Protein AF-A0A6M3ZBV2-F1 (afdb_monomer_lite)

Sequence (73 aa):
MTQIYACFLNGKLYGCGDIEYMNDLFRDYVVYCEMYGRDDCTFRITTKEKARRLVINETIYENNEALKRLEGE

pLDDT: mean 86.27, std 7.04, range [51.62, 95.25]

Secondary structure (DSSP, 8-state):
-PPPEEEEETTEEEEEE-HHHHHHHHHIIIIISGGGG-S---EEEEEHHHHHHHHHHHHHHHHHHHHHHHHT-

Organism: Bacillus subtilis (strain 168) (NCBI:txid224308)

Structure (mmCIF, N/CA/C/O backbone):
data_AF-A0A6M3ZBV2-F1
#
_entry.id   AF-A0A6M3ZBV2-F1
#
loop_
_atom_site.group_PDB
_atom_site.id
_atom_site.type_symbol
_atom_site.label_atom_id
_atom_site.label_alt_id
_atom_site.label_comp_id
_atom_site.label_asym_id
_atom_site.label_entity_id
_atom_site.label_seq_id
_atom_site.pdbx_PDB_ins_code
_atom_site.Cartn_x
_atom_site.Cartn_y
_atom_site.Cartn_z
_atom_site.occupancy
_atom_site.B_iso_or_equiv
_atom_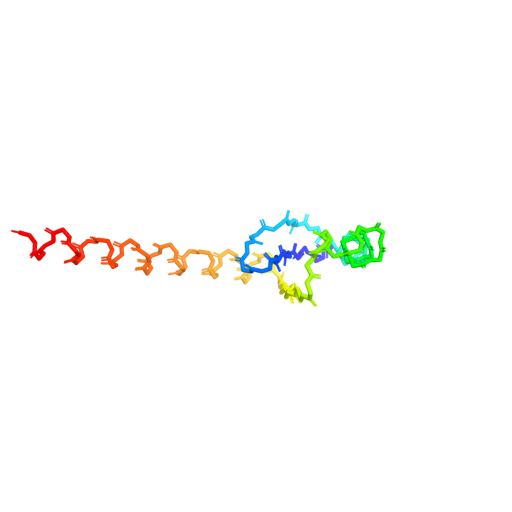site.auth_seq_id
_atom_site.auth_comp_id
_atom_site.auth_asym_id
_atom_site.auth_atom_id
_atom_site.pdbx_PDB_model_num
ATOM 1 N N . MET A 1 1 ? 16.118 15.411 -6.288 1.00 63.38 1 MET A N 1
ATOM 2 C CA . MET A 1 1 ? 15.532 14.615 -5.187 1.00 63.38 1 MET A CA 1
ATOM 3 C C . MET A 1 1 ? 14.577 13.617 -5.812 1.00 63.38 1 MET A C 1
ATOM 5 O O . MET A 1 1 ? 13.693 14.050 -6.539 1.00 63.38 1 MET A O 1
ATOM 9 N N . THR A 1 2 ? 14.779 12.320 -5.598 1.00 83.50 2 THR A N 1
ATOM 10 C CA . THR A 1 2 ? 13.877 11.289 -6.131 1.00 83.50 2 THR A CA 1
ATOM 11 C C . THR A 1 2 ? 12.550 11.342 -5.376 1.00 83.50 2 THR A C 1
ATOM 13 O O . THR A 1 2 ? 12.535 11.327 -4.144 1.00 83.50 2 THR A O 1
ATOM 16 N N . GLN A 1 3 ? 11.436 11.466 -6.100 1.00 89.50 3 GLN A N 1
ATOM 17 C CA . GLN A 1 3 ? 10.105 11.487 -5.499 1.00 89.50 3 GLN A CA 1
ATOM 18 C C . GLN A 1 3 ? 9.798 10.115 -4.897 1.00 89.50 3 GLN A C 1
ATOM 20 O O . GLN A 1 3 ? 9.817 9.110 -5.601 1.00 89.50 3 GLN A O 1
ATOM 25 N N . ILE A 1 4 ? 9.478 10.091 -3.604 1.00 95.06 4 ILE A N 1
ATOM 26 C CA . ILE A 1 4 ? 9.063 8.868 -2.914 1.00 95.06 4 ILE A CA 1
ATOM 27 C C . ILE A 1 4 ? 7.540 8.799 -2.857 1.00 95.06 4 ILE A C 1
ATOM 29 O O . ILE A 1 4 ? 6.856 9.771 -2.500 1.00 95.06 4 ILE A O 1
ATOM 33 N N . TYR A 1 5 ? 7.028 7.622 -3.174 1.00 94.69 5 TYR A N 1
ATOM 34 C CA . TYR A 1 5 ? 5.630 7.248 -3.139 1.00 94.69 5 TYR A CA 1
ATOM 35 C C . TYR A 1 5 ? 5.377 6.231 -2.026 1.00 94.69 5 TYR A C 1
ATOM 37 O O . TYR A 1 5 ? 6.294 5.590 -1.514 1.00 94.69 5 TYR A O 1
ATOM 45 N N . ALA A 1 6 ? 4.115 6.107 -1.650 1.00 94.12 6 ALA A N 1
ATOM 46 C CA . ALA A 1 6 ? 3.588 5.054 -0.805 1.00 94.12 6 ALA A CA 1
ATOM 47 C C . ALA A 1 6 ? 2.507 4.312 -1.591 1.00 94.12 6 ALA A C 1
ATOM 49 O O . ALA A 1 6 ? 1.659 4.952 -2.223 1.00 94.12 6 ALA A O 1
ATOM 50 N N . CYS A 1 7 ? 2.543 2.986 -1.537 1.00 93.19 7 CYS A N 1
ATOM 51 C CA . CYS A 1 7 ? 1.542 2.105 -2.112 1.00 93.19 7 CYS A CA 1
ATOM 52 C C . CYS A 1 7 ? 0.676 1.520 -0.999 1.00 93.19 7 CYS A C 1
ATOM 54 O O . CYS A 1 7 ? 1.190 0.952 -0.031 1.00 93.19 7 CYS A O 1
ATOM 56 N N . PHE A 1 8 ? -0.635 1.642 -1.163 1.00 91.00 8 PHE A N 1
ATOM 57 C CA . PHE A 1 8 ? -1.622 0.957 -0.351 1.00 91.00 8 PHE A CA 1
ATOM 58 C C . PHE A 1 8 ? -2.267 -0.143 -1.193 1.00 91.00 8 PHE A C 1
ATOM 60 O O . PHE A 1 8 ? -2.791 0.140 -2.273 1.00 91.00 8 PHE A O 1
ATOM 67 N N . LEU A 1 9 ? -2.245 -1.368 -0.674 1.00 89.75 9 LEU A N 1
ATOM 68 C CA . LEU A 1 9 ? -2.937 -2.527 -1.225 1.00 89.75 9 LEU A CA 1
ATOM 69 C C . LEU A 1 9 ? -4.200 -2.779 -0.413 1.00 89.75 9 LEU A C 1
ATOM 71 O O . LEU A 1 9 ? -4.125 -3.014 0.795 1.00 89.75 9 LEU A O 1
ATOM 75 N N . ASN A 1 10 ? -5.362 -2.723 -1.065 1.00 88.75 10 ASN A N 1
ATOM 76 C CA . ASN A 1 10 ? -6.666 -2.936 -0.423 1.00 88.75 10 ASN A CA 1
ATOM 77 C C . ASN A 1 10 ? -6.828 -2.094 0.860 1.00 88.75 10 ASN A C 1
ATOM 79 O O . ASN A 1 10 ? -7.248 -2.585 1.906 1.00 88.75 10 ASN A O 1
ATOM 83 N N . GLY A 1 11 ? -6.409 -0.826 0.784 1.00 85.94 11 GLY A N 1
ATOM 84 C CA . GLY A 1 11 ? -6.470 0.137 1.888 1.00 85.94 11 GLY A CA 1
ATOM 85 C C . GLY A 1 11 ? -5.329 0.047 2.909 1.00 85.94 11 GLY A C 1
ATOM 86 O O . GLY A 1 11 ? -5.166 0.969 3.698 1.00 85.94 11 GLY A O 1
ATOM 87 N N . LYS A 1 12 ? -4.489 -0.994 2.882 1.00 87.19 12 LYS A N 1
ATOM 88 C CA . LYS A 1 12 ? -3.371 -1.154 3.826 1.00 87.19 12 LYS A CA 1
ATOM 89 C C . LYS A 1 12 ? -2.059 -0.692 3.213 1.00 87.19 12 LYS A C 1
ATOM 91 O O . LYS A 1 12 ? -1.744 -1.062 2.085 1.00 87.19 12 LYS A O 1
ATOM 96 N N . LEU A 1 13 ? -1.277 0.089 3.959 1.00 88.44 13 LEU A N 1
ATOM 97 C CA . LEU A 1 13 ? 0.067 0.478 3.532 1.00 88.44 13 LEU A CA 1
ATOM 98 C C . LEU A 1 13 ? 0.915 -0.781 3.323 1.00 88.44 13 LEU A C 1
ATOM 100 O O . LEU A 1 13 ? 1.090 -1.566 4.251 1.00 88.44 13 LEU A O 1
ATOM 104 N N . TYR A 1 14 ? 1.438 -0.950 2.113 1.00 88.94 14 TYR A N 1
ATOM 105 C CA . TYR A 1 14 ? 2.216 -2.128 1.741 1.00 88.94 14 TYR A CA 1
ATOM 106 C C . TYR A 1 14 ? 3.702 -1.810 1.565 1.00 88.94 14 TYR A C 1
ATOM 108 O O . TYR A 1 14 ? 4.552 -2.544 2.055 1.00 88.94 14 TYR A O 1
ATOM 116 N N . GLY A 1 15 ? 4.034 -0.681 0.928 1.00 89.06 15 GLY A N 1
ATOM 117 C CA . GLY A 1 15 ? 5.428 -0.312 0.683 1.00 89.06 15 GLY A CA 1
ATOM 118 C C . GLY A 1 15 ? 5.622 1.158 0.327 1.00 89.06 15 GLY A C 1
ATOM 119 O O . GLY A 1 15 ? 4.673 1.861 -0.026 1.00 89.06 15 GLY A O 1
ATOM 120 N N . CYS A 1 16 ? 6.863 1.638 0.437 1.00 93.75 16 CYS A N 1
ATOM 121 C CA . CYS A 1 16 ? 7.261 2.995 0.062 1.00 93.75 16 CYS A CA 1
ATOM 122 C C . CYS A 1 16 ? 8.581 2.968 -0.711 1.00 93.75 16 CYS A C 1
ATOM 124 O O . CYS A 1 16 ? 9.538 2.347 -0.262 1.00 93.75 16 CYS A O 1
ATOM 126 N N . GLY A 1 17 ? 8.654 3.706 -1.813 1.00 94.38 17 GLY A N 1
ATOM 127 C CA . GLY A 1 17 ? 9.817 3.726 -2.697 1.00 94.38 17 GLY A CA 1
ATOM 128 C C . GLY A 1 17 ? 9.648 4.727 -3.830 1.00 94.38 17 GLY A C 1
ATOM 129 O O . GLY A 1 17 ? 8.683 5.495 -3.851 1.00 94.38 17 GLY A O 1
ATOM 130 N N . ASP A 1 18 ? 10.603 4.756 -4.746 1.00 95.25 18 ASP A N 1
ATOM 131 C CA . ASP A 1 18 ? 10.503 5.535 -5.977 1.00 95.25 18 ASP A CA 1
ATOM 132 C C . ASP A 1 18 ? 9.542 4.882 -6.987 1.00 95.25 18 ASP A C 1
ATOM 134 O O . ASP A 1 18 ? 8.849 3.910 -6.684 1.00 95.25 18 ASP A O 1
ATOM 138 N N . ILE A 1 19 ? 9.444 5.463 -8.183 1.00 92.38 19 ILE A N 1
ATOM 139 C CA . ILE A 1 19 ? 8.526 4.977 -9.216 1.00 92.38 19 ILE A CA 1
ATOM 140 C C . ILE A 1 19 ? 8.929 3.606 -9.775 1.00 92.38 19 ILE A C 1
ATOM 142 O O . ILE A 1 19 ? 8.049 2.840 -10.158 1.00 92.38 19 ILE A O 1
ATOM 146 N N . GLU A 1 20 ? 10.225 3.286 -9.800 1.00 94.50 20 GLU A N 1
ATOM 147 C CA . GLU A 1 20 ? 10.731 1.994 -10.276 1.00 94.50 20 GLU A CA 1
ATOM 148 C C . GLU A 1 20 ? 10.310 0.895 -9.302 1.00 94.50 20 GLU A C 1
ATOM 150 O O . GLU A 1 20 ? 9.656 -0.066 -9.705 1.00 94.50 20 GLU A O 1
ATOM 155 N N . TYR A 1 21 ? 10.508 1.132 -8.003 1.00 93.44 21 TYR A N 1
ATOM 156 C CA . TYR A 1 21 ? 10.022 0.247 -6.953 1.00 93.44 21 TYR A CA 1
ATOM 157 C C . TYR A 1 21 ? 8.497 0.056 -6.999 1.00 93.44 21 TYR A C 1
ATOM 159 O O . TYR A 1 21 ? 8.016 -1.059 -6.820 1.00 93.44 21 TYR A O 1
ATOM 167 N N . MET A 1 22 ? 7.710 1.112 -7.268 1.00 93.75 22 MET A N 1
ATOM 168 C CA . MET A 1 22 ? 6.250 0.968 -7.427 1.00 93.75 22 MET A CA 1
ATOM 169 C C . MET A 1 22 ? 5.878 0.045 -8.594 1.00 93.75 22 MET A C 1
ATOM 171 O O . MET A 1 22 ? 4.886 -0.679 -8.513 1.00 93.75 22 MET A O 1
ATOM 175 N N . ASN A 1 23 ? 6.652 0.088 -9.677 1.00 92.31 23 ASN A N 1
ATOM 176 C CA . ASN A 1 23 ? 6.415 -0.708 -10.875 1.00 92.31 23 ASN A CA 1
ATOM 177 C C . ASN A 1 23 ? 6.721 -2.189 -10.620 1.00 92.31 23 ASN A C 1
ATOM 179 O O . ASN A 1 23 ? 5.908 -3.058 -10.938 1.00 92.31 23 ASN A O 1
ATOM 183 N N . ASP A 1 24 ? 7.850 -2.464 -9.967 1.00 92.88 24 ASP A N 1
ATOM 184 C CA . ASP A 1 24 ? 8.235 -3.816 -9.561 1.00 92.88 24 ASP A CA 1
ATOM 185 C C . ASP A 1 24 ? 7.208 -4.416 -8.603 1.00 92.88 24 ASP A C 1
ATOM 187 O O . ASP A 1 24 ? 6.759 -5.543 -8.793 1.00 92.88 24 ASP A O 1
ATOM 191 N N . LEU A 1 25 ? 6.753 -3.625 -7.632 1.00 90.81 25 LEU A N 1
ATOM 192 C CA . LEU A 1 25 ? 5.759 -4.037 -6.648 1.00 90.81 25 LEU A CA 1
ATOM 193 C C . LEU A 1 25 ? 4.405 -4.384 -7.278 1.00 90.81 25 LEU A C 1
ATOM 195 O O . LEU A 1 25 ? 3.751 -5.342 -6.865 1.00 90.81 25 LEU A O 1
ATOM 199 N N . PHE A 1 26 ? 3.984 -3.622 -8.289 1.00 89.50 26 PHE A N 1
ATOM 200 C CA . PHE A 1 26 ? 2.781 -3.938 -9.054 1.00 89.50 26 PHE A CA 1
ATOM 201 C C . PHE A 1 26 ? 2.941 -5.247 -9.837 1.00 89.50 26 PHE A C 1
ATOM 203 O O . PHE A 1 26 ? 2.048 -6.093 -9.795 1.00 89.50 26 PHE A O 1
ATOM 210 N N . ARG A 1 27 ? 4.074 -5.437 -10.531 1.00 89.81 27 ARG A N 1
ATOM 211 C CA . ARG A 1 27 ? 4.335 -6.664 -11.303 1.00 89.81 27 ARG A CA 1
ATOM 212 C C . ARG A 1 27 ? 4.412 -7.891 -10.407 1.00 89.81 27 ARG A C 1
ATOM 214 O O . ARG A 1 27 ? 3.822 -8.907 -10.756 1.00 89.81 27 ARG A O 1
ATOM 221 N N . ASP A 1 28 ? 5.089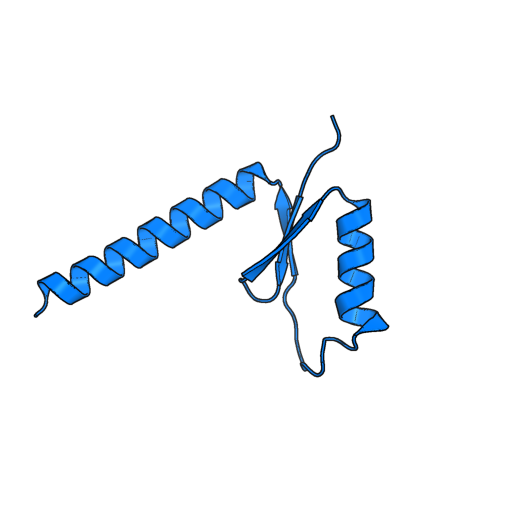 -7.787 -9.271 1.00 88.62 28 ASP A N 1
ATOM 222 C CA . ASP A 1 28 ? 5.175 -8.859 -8.282 1.00 88.62 28 ASP A CA 1
ATOM 223 C C . ASP A 1 28 ? 3.784 -9.295 -7.836 1.00 88.62 28 ASP A C 1
ATOM 225 O O . ASP A 1 28 ? 3.376 -10.428 -8.070 1.00 88.62 28 ASP A O 1
ATOM 229 N N . TYR A 1 29 ? 2.985 -8.353 -7.346 1.00 85.81 29 TYR A N 1
ATOM 230 C CA . TYR A 1 29 ? 1.682 -8.676 -6.788 1.00 85.81 29 TYR A CA 1
ATOM 231 C C . TYR A 1 29 ? 0.646 -9.140 -7.831 1.00 85.81 29 TYR A C 1
ATOM 233 O O . TYR A 1 29 ? -0.081 -10.101 -7.586 1.00 85.81 29 TYR A O 1
ATOM 241 N N . VAL A 1 30 ? 0.542 -8.473 -8.988 1.00 85.06 30 VAL A N 1
ATOM 242 C CA . VAL A 1 30 ? -0.505 -8.779 -9.986 1.00 85.06 30 VAL A CA 1
ATOM 243 C C . VAL A 1 30 ? -0.110 -9.930 -10.900 1.00 85.06 30 VAL A C 1
ATOM 245 O O . VAL A 1 30 ? -0.955 -10.755 -11.233 1.00 85.06 30 VAL A O 1
ATOM 248 N N . VAL A 1 31 ? 1.153 -9.976 -11.327 1.00 84.06 31 VAL A N 1
ATOM 249 C CA . VAL A 1 31 ? 1.601 -10.914 -12.362 1.00 84.06 31 VAL A CA 1
ATOM 250 C C . VAL A 1 31 ? 2.231 -12.145 -11.734 1.00 84.06 31 VAL A C 1
ATOM 252 O O . VAL A 1 31 ? 1.781 -13.252 -12.001 1.00 84.06 31 VAL A O 1
ATOM 255 N N . TYR A 1 32 ? 3.262 -11.971 -10.905 1.00 82.81 32 TYR A N 1
ATOM 256 C CA . TYR A 1 32 ? 4.016 -13.113 -10.378 1.00 82.81 32 TYR A CA 1
ATOM 257 C C . TYR A 1 32 ? 3.278 -13.843 -9.260 1.00 82.81 32 TYR A C 1
ATOM 259 O O . TYR A 1 32 ? 3.369 -15.062 -9.149 1.00 82.81 32 TYR A O 1
ATOM 267 N N . CYS A 1 33 ? 2.526 -13.108 -8.454 1.00 81.31 33 CYS A N 1
ATOM 268 C CA . CYS A 1 33 ? 1.790 -13.648 -7.326 1.00 81.31 33 CYS A CA 1
ATOM 269 C C . CYS A 1 33 ? 0.337 -14.009 -7.649 1.00 81.31 33 CYS A C 1
ATOM 271 O O . CYS A 1 33 ? -0.381 -14.403 -6.733 1.00 81.31 33 CYS A O 1
ATOM 273 N N . GLU A 1 34 ? -0.108 -13.842 -8.901 1.00 80.62 34 GLU A N 1
ATOM 274 C CA . GLU A 1 34 ? -1.494 -14.077 -9.341 1.00 80.62 34 GLU A CA 1
ATOM 275 C C . GLU A 1 34 ? -2.521 -13.440 -8.386 1.00 80.62 34 GLU A C 1
ATOM 277 O O . GLU A 1 34 ? -3.491 -14.064 -7.952 1.00 80.62 34 GLU A O 1
ATOM 282 N N . MET A 1 35 ? -2.250 -12.194 -7.971 1.00 82.31 35 MET A N 1
ATOM 283 C CA . MET A 1 35 ? -3.078 -11.443 -7.019 1.00 82.31 35 MET A CA 1
ATOM 284 C C . MET A 1 35 ? -3.283 -12.165 -5.667 1.00 82.31 35 MET A C 1
ATOM 286 O O . MET A 1 35 ? -4.249 -11.901 -4.951 1.00 82.31 35 MET A O 1
ATOM 290 N N . TYR A 1 36 ? -2.365 -13.070 -5.299 1.00 78.56 36 TYR A N 1
ATOM 291 C CA . TYR A 1 36 ? -2.422 -13.968 -4.141 1.00 78.56 36 TYR A CA 1
ATOM 292 C C . TYR A 1 36 ? -3.766 -14.694 -3.995 1.00 78.56 36 TYR A C 1
ATOM 294 O O . TYR A 1 36 ? -4.297 -14.819 -2.887 1.00 78.56 36 TYR A O 1
ATOM 302 N N . GLY A 1 37 ? -4.328 -15.156 -5.115 1.00 78.69 37 GLY A N 1
ATOM 303 C CA . GLY A 1 37 ? -5.595 -15.889 -5.124 1.00 78.69 37 GLY A CA 1
ATOM 304 C C . GLY A 1 37 ? -6.802 -15.026 -4.751 1.00 78.69 37 GLY A C 1
ATOM 305 O O . GLY A 1 37 ? -7.769 -15.541 -4.191 1.00 78.69 37 GLY A O 1
ATOM 306 N N . ARG A 1 38 ? -6.737 -13.714 -5.004 1.00 81.75 38 ARG A N 1
ATOM 307 C CA . ARG A 1 38 ? -7.883 -12.804 -4.903 1.00 81.75 38 ARG A CA 1
ATOM 308 C C . ARG A 1 38 ? -8.467 -12.523 -6.278 1.00 81.75 38 ARG A C 1
ATOM 310 O O . ARG A 1 38 ? -7.722 -12.341 -7.235 1.00 81.75 38 ARG A O 1
ATOM 317 N N . ASP A 1 39 ? -9.789 -12.396 -6.331 1.00 87.62 39 ASP A N 1
ATOM 318 C CA . ASP A 1 39 ? -10.512 -12.037 -7.555 1.00 87.62 39 ASP A CA 1
ATOM 319 C C . ASP A 1 39 ? -10.317 -10.559 -7.934 1.00 87.62 39 ASP A C 1
ATOM 321 O O . ASP A 1 39 ? -10.374 -10.197 -9.110 1.00 87.62 39 ASP A O 1
ATOM 325 N N . ASP A 1 40 ? -10.064 -9.694 -6.945 1.00 88.25 40 ASP A N 1
ATOM 326 C CA . ASP A 1 40 ? -9.849 -8.263 -7.129 1.00 88.25 40 ASP A CA 1
ATOM 327 C C . ASP A 1 40 ? -8.748 -7.696 -6.213 1.00 88.25 40 ASP A C 1
ATOM 329 O O . ASP A 1 40 ? -8.417 -8.216 -5.141 1.00 88.25 40 ASP A O 1
ATOM 333 N N . CYS A 1 41 ? -8.140 -6.593 -6.655 1.00 86.62 41 CYS A N 1
ATOM 334 C CA . CYS A 1 41 ? -7.212 -5.827 -5.835 1.00 86.62 41 CYS A CA 1
ATOM 335 C C . CYS A 1 41 ? -7.256 -4.337 -6.181 1.00 86.62 41 CYS A C 1
ATOM 337 O O . CYS A 1 41 ? -7.413 -3.938 -7.334 1.00 86.62 41 CYS A O 1
ATOM 339 N N . THR A 1 42 ? -7.096 -3.497 -5.160 1.00 89.38 42 THR A N 1
ATOM 340 C CA . THR A 1 42 ? -7.024 -2.043 -5.299 1.00 89.38 42 THR A CA 1
ATOM 341 C C . THR A 1 42 ? -5.626 -1.558 -4.954 1.00 89.38 42 THR A C 1
ATOM 343 O O . THR A 1 42 ? -5.180 -1.689 -3.811 1.00 89.38 42 THR A O 1
ATOM 346 N N . PHE A 1 43 ? -4.971 -0.924 -5.926 1.00 90.88 43 PHE A N 1
ATOM 347 C CA . PHE A 1 43 ? -3.723 -0.196 -5.729 1.00 90.88 43 PHE A CA 1
ATOM 348 C C . PHE A 1 43 ? -3.999 1.294 -5.589 1.00 90.88 43 PHE A C 1
ATOM 350 O O . PHE A 1 43 ? -4.557 1.929 -6.484 1.00 90.88 43 PHE A O 1
ATOM 357 N N . ARG A 1 44 ? -3.532 1.888 -4.493 1.00 91.69 44 ARG A N 1
ATOM 358 C CA . ARG A 1 44 ? -3.488 3.341 -4.338 1.00 91.69 44 ARG A CA 1
ATOM 359 C C . ARG A 1 44 ? -2.049 3.781 -4.138 1.00 91.69 44 ARG A C 1
ATOM 361 O O . ARG A 1 44 ? -1.476 3.574 -3.074 1.00 91.69 44 ARG A O 1
ATOM 368 N N . ILE A 1 45 ? -1.490 4.432 -5.152 1.00 92.00 45 ILE A N 1
ATOM 369 C CA . ILE A 1 45 ? -0.156 5.032 -5.096 1.00 92.00 45 ILE A CA 1
ATOM 370 C C . ILE A 1 45 ? -0.308 6.538 -4.898 1.00 92.00 45 ILE A C 1
ATOM 372 O O . ILE A 1 45 ? -1.097 7.204 -5.567 1.00 92.00 45 ILE A O 1
ATOM 376 N N . THR A 1 46 ? 0.428 7.094 -3.944 1.00 92.88 46 THR A N 1
ATOM 377 C CA . THR A 1 46 ? 0.408 8.529 -3.647 1.00 92.88 46 THR A CA 1
ATOM 378 C C . THR A 1 46 ? 1.780 8.991 -3.177 1.00 92.88 46 THR A C 1
ATOM 380 O O . THR A 1 46 ? 2.589 8.186 -2.730 1.00 92.88 46 THR A O 1
ATOM 383 N N . THR A 1 47 ? 2.065 10.292 -3.236 1.00 93.25 47 THR A N 1
ATOM 384 C CA . THR A 1 47 ? 3.310 10.827 -2.667 1.00 93.25 47 THR A CA 1
ATOM 385 C C . THR A 1 47 ? 3.384 10.545 -1.167 1.00 93.25 47 THR A C 1
ATOM 387 O O . THR A 1 47 ? 2.362 10.565 -0.471 1.00 93.25 47 THR A O 1
ATOM 390 N N . LYS A 1 48 ? 4.597 10.325 -0.647 1.00 87.75 48 LYS A N 1
ATOM 391 C CA . LYS A 1 48 ? 4.831 10.043 0.779 1.00 87.75 48 LYS A CA 1
ATOM 392 C C . LYS A 1 48 ? 4.223 11.106 1.700 1.00 87.75 48 LYS A C 1
ATOM 394 O O . LYS A 1 48 ? 3.685 10.780 2.751 1.00 87.75 48 LYS A O 1
ATOM 399 N N . GLU A 1 49 ? 4.267 12.376 1.312 1.00 88.12 49 GLU A N 1
ATOM 400 C CA . GLU A 1 49 ? 3.674 13.470 2.093 1.00 88.12 49 GLU A CA 1
ATOM 401 C C . GLU A 1 49 ? 2.146 13.407 2.147 1.00 88.12 49 GLU A C 1
ATOM 403 O O . GLU A 1 49 ? 1.542 13.626 3.198 1.00 88.12 49 GLU A O 1
ATOM 408 N N . LYS A 1 50 ? 1.498 13.093 1.021 1.00 88.44 50 LYS A N 1
ATOM 409 C CA . LYS A 1 50 ? 0.047 12.897 0.992 1.00 88.44 50 LYS A CA 1
ATOM 410 C C . LYS A 1 50 ? -0.344 11.625 1.750 1.00 88.44 50 LYS A C 1
ATOM 412 O O . LYS A 1 50 ? -1.336 11.660 2.465 1.00 88.44 50 LYS A O 1
ATOM 417 N N . ALA A 1 51 ? 0.463 10.564 1.684 1.00 86.19 51 ALA A N 1
ATOM 418 C CA . ALA A 1 51 ? 0.269 9.349 2.476 1.00 86.19 51 ALA A CA 1
ATOM 419 C C . ALA A 1 51 ? 0.281 9.632 3.983 1.00 86.19 51 ALA A C 1
ATOM 421 O O . ALA A 1 51 ? -0.646 9.233 4.677 1.00 86.19 51 ALA A O 1
ATOM 422 N N . ARG A 1 52 ? 1.275 10.386 4.483 1.00 83.38 52 ARG A N 1
ATOM 423 C CA . ARG A 1 52 ? 1.332 10.776 5.905 1.00 83.38 52 ARG A CA 1
ATOM 424 C C . ARG A 1 52 ? 0.060 11.496 6.348 1.00 83.38 52 ARG A C 1
ATOM 426 O O . ARG A 1 52 ? -0.483 11.164 7.392 1.00 83.38 52 ARG A O 1
ATOM 433 N N . ARG A 1 53 ? -0.426 12.449 5.546 1.00 86.38 53 ARG A N 1
ATOM 434 C CA . ARG A 1 53 ? -1.672 13.178 5.841 1.00 86.38 53 ARG A CA 1
ATOM 435 C C . ARG A 1 53 ? -2.895 12.260 5.878 1.00 86.38 53 ARG A C 1
ATOM 437 O O . ARG A 1 53 ? -3.732 12.429 6.751 1.00 86.38 53 ARG A O 1
ATOM 444 N N . LEU A 1 54 ? -2.989 11.301 4.955 1.00 83.06 54 LEU A N 1
ATOM 445 C CA . LEU A 1 54 ? -4.094 10.338 4.921 1.00 83.06 54 LEU A CA 1
ATOM 446 C C . LEU A 1 54 ? -4.110 9.460 6.174 1.00 83.06 54 LEU A C 1
ATOM 448 O O . LEU A 1 54 ? -5.132 9.413 6.845 1.00 83.06 54 LEU A O 1
ATOM 452 N N . VAL A 1 55 ? -2.967 8.863 6.525 1.00 79.75 55 VAL A N 1
ATOM 453 C CA . VAL A 1 55 ? -2.852 7.982 7.698 1.00 79.75 55 VAL A CA 1
A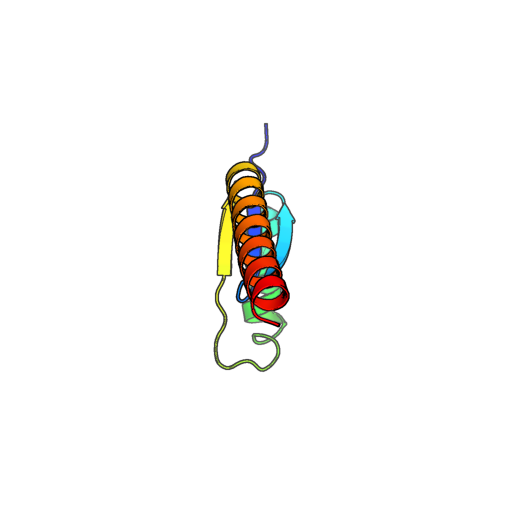TOM 454 C C . VAL A 1 55 ? -3.178 8.736 8.986 1.00 79.75 55 VAL A C 1
ATOM 456 O O . VAL A 1 55 ? -3.949 8.245 9.799 1.00 79.75 55 VAL A O 1
ATOM 459 N N . ILE A 1 56 ? -2.655 9.956 9.156 1.00 83.06 56 ILE A N 1
ATOM 460 C CA . ILE A 1 56 ? -2.958 10.784 10.334 1.00 83.06 56 ILE A CA 1
ATOM 461 C C . ILE A 1 56 ? -4.462 11.060 10.437 1.00 83.06 56 ILE A 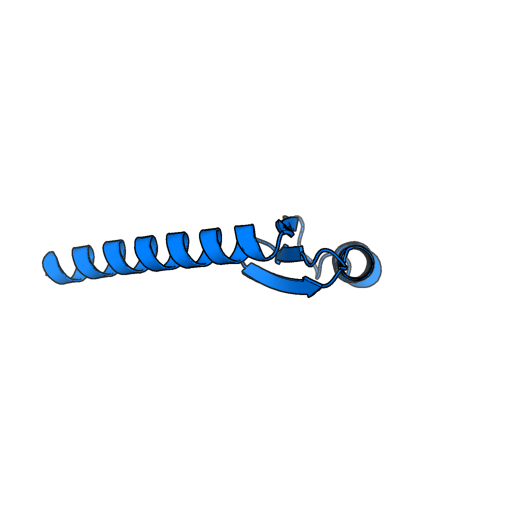C 1
ATOM 463 O O . ILE A 1 56 ? -5.038 10.911 11.511 1.00 83.06 56 ILE A O 1
ATOM 467 N N . ASN A 1 57 ? -5.105 11.442 9.331 1.00 80.19 57 ASN A N 1
ATOM 468 C CA . ASN A 1 57 ? -6.535 11.740 9.330 1.00 80.19 57 ASN A CA 1
ATOM 469 C C . ASN A 1 57 ? -7.387 10.497 9.630 1.00 80.19 57 ASN A C 1
ATOM 471 O O . ASN A 1 57 ? -8.347 10.602 10.390 1.00 80.19 57 ASN A O 1
ATOM 475 N N . GLU A 1 58 ? -7.033 9.338 9.065 1.00 79.50 58 GLU A N 1
ATOM 476 C CA . GLU A 1 58 ? -7.701 8.059 9.341 1.00 79.50 58 GLU A CA 1
ATOM 477 C C . GLU A 1 58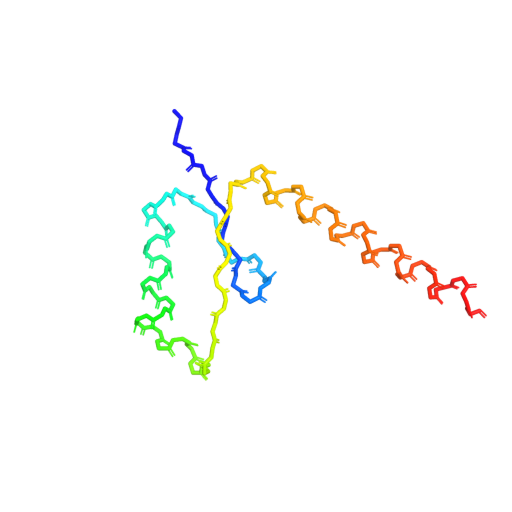 ? -7.562 7.674 10.819 1.00 79.50 58 GLU A C 1
ATOM 479 O O . GLU A 1 58 ? -8.569 7.430 11.477 1.00 79.50 58 GLU A O 1
ATOM 484 N N . THR A 1 59 ? -6.353 7.745 11.387 1.00 78.44 59 THR A N 1
ATOM 485 C CA . THR A 1 59 ? -6.121 7.457 12.813 1.00 78.44 59 THR A CA 1
ATOM 486 C C . THR A 1 59 ? -6.908 8.393 13.732 1.00 78.44 59 THR A C 1
ATOM 488 O O . THR A 1 59 ? -7.482 7.952 14.724 1.00 78.44 59 THR A O 1
ATOM 491 N N . ILE A 1 60 ? -6.967 9.691 13.416 1.00 81.56 60 ILE A N 1
ATOM 492 C CA . ILE A 1 60 ? -7.763 10.651 14.196 1.00 81.56 60 ILE A CA 1
ATOM 493 C C . ILE A 1 60 ? -9.250 10.285 14.142 1.00 81.56 60 ILE A C 1
ATOM 495 O O . ILE A 1 60 ? -9.926 10.318 15.169 1.00 81.56 60 ILE A O 1
ATOM 499 N N . TYR A 1 61 ? -9.767 9.937 12.962 1.00 82.75 61 TYR A N 1
ATOM 500 C CA . TYR A 1 61 ? -11.165 9.550 12.796 1.00 82.75 61 TYR A CA 1
ATOM 501 C C . TYR A 1 61 ? -11.504 8.279 13.586 1.00 82.75 61 TYR A C 1
ATOM 503 O O . TYR A 1 61 ? -12.460 8.281 14.359 1.00 82.75 61 TYR A O 1
ATOM 511 N N . GLU A 1 62 ? -10.693 7.228 13.453 1.00 81.56 62 GLU A N 1
ATOM 512 C CA . GLU A 1 62 ? -10.876 5.964 14.173 1.00 81.56 62 GLU A CA 1
ATOM 513 C C . GLU A 1 62 ? -10.855 6.162 15.694 1.00 81.56 62 GLU A C 1
ATOM 515 O O . GLU A 1 62 ? -11.730 5.648 16.396 1.00 81.56 62 GLU A O 1
ATOM 520 N N . ASN A 1 63 ? -9.914 6.967 16.200 1.00 84.00 63 ASN A N 1
ATOM 521 C CA . ASN A 1 63 ? -9.821 7.290 17.623 1.00 84.00 63 ASN A CA 1
ATOM 522 C C . ASN A 1 63 ? -11.041 8.076 18.121 1.00 84.00 63 ASN A C 1
ATOM 524 O O . ASN A 1 63 ? -11.560 7.777 19.193 1.00 84.00 63 ASN A O 1
ATOM 528 N N . ASN A 1 64 ? -11.537 9.048 17.348 1.00 82.94 64 ASN A N 1
ATOM 529 C CA . ASN A 1 64 ? -12.747 9.794 17.706 1.00 82.94 64 ASN A CA 1
ATOM 530 C C . ASN A 1 64 ? -13.980 8.884 17.781 1.00 82.94 64 ASN A C 1
ATOM 532 O O . ASN A 1 64 ? -14.785 9.005 18.702 1.00 82.94 64 ASN A O 1
ATOM 536 N N . GLU A 1 65 ? -14.134 7.958 16.835 1.00 87.88 65 GLU A N 1
ATOM 537 C CA . GLU A 1 65 ? -15.230 6.988 16.866 1.00 87.88 65 GLU A CA 1
ATOM 538 C C . GLU A 1 65 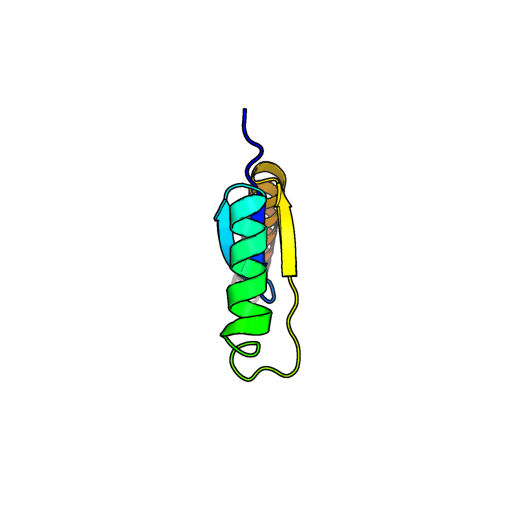? -15.094 6.008 18.039 1.00 87.88 65 GLU A C 1
ATOM 540 O O . GLU A 1 65 ? -16.097 5.621 18.632 1.00 87.88 65 GLU A O 1
ATOM 545 N N . ALA A 1 66 ? -13.872 5.616 18.415 1.00 82.25 66 ALA A N 1
ATOM 546 C CA . ALA A 1 66 ? -13.636 4.811 19.611 1.00 82.25 66 ALA A CA 1
ATOM 547 C C . ALA A 1 66 ? -14.029 5.556 20.899 1.00 82.25 66 ALA A C 1
ATOM 549 O O . ALA A 1 66 ? -14.714 4.976 21.738 1.00 82.25 66 ALA A O 1
ATOM 550 N N . LEU A 1 67 ? -13.674 6.840 21.027 1.00 86.12 67 LEU A N 1
ATOM 551 C CA . LEU A 1 67 ? -14.039 7.673 22.180 1.00 86.12 67 LEU A CA 1
ATOM 552 C C . LEU A 1 67 ? -15.558 7.795 22.350 1.00 86.12 67 LEU A C 1
ATOM 554 O O . LEU A 1 67 ? -16.063 7.561 23.442 1.00 86.12 67 LEU A O 1
ATOM 558 N N . LYS A 1 68 ? -16.305 8.053 21.268 1.00 88.75 68 LYS A N 1
ATOM 559 C CA . LYS A 1 68 ? -17.778 8.124 21.323 1.00 88.75 68 LYS A CA 1
ATOM 560 C C . LYS A 1 68 ? -18.432 6.832 21.814 1.00 88.75 68 LYS A C 1
ATOM 562 O O . LYS A 1 68 ? -19.478 6.890 22.448 1.00 88.75 68 LYS A O 1
ATOM 567 N N . ARG A 1 69 ? -17.854 5.667 21.492 1.00 89.25 69 ARG A N 1
ATOM 568 C CA . ARG A 1 69 ? -18.366 4.373 21.977 1.00 89.25 69 ARG A CA 1
ATOM 569 C C . ARG A 1 69 ? -18.152 4.213 23.479 1.00 89.25 69 ARG A C 1
ATOM 571 O O . ARG A 1 69 ? -19.024 3.663 24.129 1.00 89.25 69 ARG A O 1
ATOM 578 N N . LEU A 1 70 ? -17.035 4.720 24.006 1.00 82.44 70 LEU A N 1
ATOM 579 C CA . LEU A 1 70 ? -16.743 4.707 25.442 1.00 82.44 70 LEU A CA 1
ATOM 580 C C . LEU A 1 70 ? -17.616 5.694 26.228 1.00 82.44 70 LEU A C 1
ATOM 582 O O . LEU A 1 70 ? -17.967 5.417 27.363 1.00 82.44 70 LEU A O 1
ATOM 586 N N . GLU A 1 71 ? -17.964 6.840 25.641 1.00 83.81 71 GLU A N 1
ATOM 587 C CA . GLU A 1 71 ? -18.856 7.831 26.269 1.00 83.81 71 GLU A CA 1
ATOM 588 C C . GLU A 1 71 ? -20.342 7.426 26.236 1.00 83.81 71 GLU A C 1
ATOM 590 O O . GLU A 1 71 ? -21.163 8.047 26.909 1.00 83.81 71 GLU A O 1
ATOM 595 N N . GLY A 1 72 ? -20.697 6.427 25.421 1.00 70.94 72 GLY A N 1
ATOM 596 C CA . GLY A 1 72 ? -22.055 5.896 25.289 1.00 70.94 72 GLY A CA 1
ATOM 597 C C . GLY A 1 72 ? -22.359 4.668 26.158 1.00 70.94 72 GLY A C 1
ATOM 598 O O . GLY A 1 72 ? -23.481 4.165 26.079 1.00 70.94 72 GLY A O 1
ATOM 599 N N . GLU A 1 73 ? -21.384 4.188 26.937 1.00 51.62 73 GLU A N 1
ATOM 600 C CA . GLU A 1 73 ? -21.538 3.182 28.006 1.00 51.62 73 GLU A CA 1
ATOM 601 C C . GLU A 1 73 ? -21.762 3.860 29.367 1.00 51.62 73 GLU A C 1
ATOM 603 O O . GLU A 1 73 ? -22.574 3.322 30.156 1.00 51.62 73 GLU A O 1
#

Radius of gyration: 15.98 Å; chains: 1; bounding box: 38×30×40 Å

Foldseek 3Di:
DAFKKWKDKPNHTDDIDGPVVVVVVCCCCVPVCVVVPDPDIDIDIDTPVVVVVVVVVVVVVVVVVVVVVVVVD